Protein AF-A0A956YWQ5-F1 (afdb_monomer)

Mean predicted aligned error: 11.04 Å

Structure (mmCIF, N/CA/C/O backbone):
data_AF-A0A956YWQ5-F1
#
_entry.id   AF-A0A956YWQ5-F1
#
loop_
_atom_site.group_PDB
_atom_site.id
_atom_site.type_symbol
_atom_site.label_atom_id
_atom_site.label_alt_id
_atom_site.label_comp_id
_atom_site.label_asym_id
_atom_site.label_entity_id
_atom_site.label_seq_id
_atom_site.pdbx_PDB_ins_code
_atom_site.Cartn_x
_atom_site.Cartn_y
_atom_site.Cartn_z
_atom_site.occupancy
_atom_site.B_iso_or_equiv
_atom_site.auth_seq_id
_atom_site.auth_comp_id
_atom_site.auth_asym_id
_atom_site.auth_atom_id
_atom_site.pdbx_PDB_model_num
ATOM 1 N N . MET A 1 1 ? 32.400 -28.215 11.014 1.00 44.25 1 MET A N 1
ATOM 2 C CA . MET A 1 1 ? 31.908 -26.824 10.927 1.00 44.25 1 MET A CA 1
ATOM 3 C C . MET A 1 1 ? 31.119 -26.714 9.629 1.00 44.25 1 MET A C 1
ATOM 5 O O . MET A 1 1 ? 31.721 -26.645 8.569 1.00 44.25 1 MET A O 1
ATOM 9 N N . GLY A 1 2 ? 29.796 -26.897 9.689 1.00 48.25 2 GLY A N 1
ATOM 10 C CA . GLY A 1 2 ? 28.942 -26.909 8.497 1.00 48.25 2 GLY A CA 1
ATOM 11 C C . GLY A 1 2 ? 28.691 -25.486 8.015 1.00 48.25 2 GLY A C 1
ATOM 12 O O . GLY A 1 2 ? 28.253 -24.645 8.799 1.00 48.25 2 GLY A O 1
ATOM 13 N N . LEU A 1 3 ? 28.997 -25.212 6.749 1.00 51.84 3 LEU A N 1
ATOM 14 C CA . LEU A 1 3 ? 28.608 -23.970 6.091 1.00 51.84 3 LEU A CA 1
ATOM 15 C C . LEU A 1 3 ? 27.079 -23.898 6.119 1.00 51.84 3 LEU A C 1
ATOM 17 O O . LEU A 1 3 ? 26.409 -24.743 5.526 1.00 51.84 3 LEU A O 1
ATOM 21 N N . LYS A 1 4 ? 26.525 -22.918 6.841 1.00 53.78 4 LYS A N 1
ATOM 22 C CA . LYS A 1 4 ? 25.104 -22.583 6.746 1.00 53.78 4 LYS A CA 1
ATOM 23 C C . LYS A 1 4 ? 24.846 -22.179 5.297 1.00 53.78 4 LYS A C 1
ATOM 25 O O . LYS A 1 4 ? 25.278 -21.115 4.865 1.00 53.78 4 LYS A O 1
ATOM 30 N N . GLN A 1 5 ? 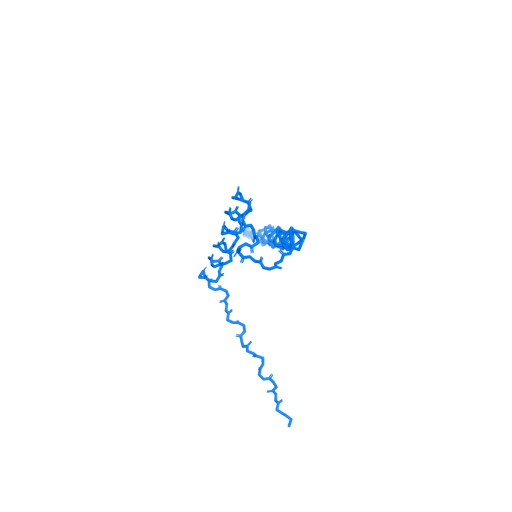24.201 -23.059 4.539 1.00 50.97 5 GLN A N 1
ATOM 31 C CA . GLN A 1 5 ? 23.656 -22.721 3.234 1.00 50.97 5 GLN A CA 1
ATOM 32 C C . GLN A 1 5 ? 22.568 -21.675 3.472 1.00 50.97 5 GLN A C 1
ATOM 34 O O . GLN A 1 5 ? 21.506 -21.982 4.009 1.00 50.97 5 GLN A O 1
ATOM 39 N N . PHE A 1 6 ? 22.862 -20.420 3.141 1.00 50.78 6 PHE A N 1
ATOM 40 C CA . P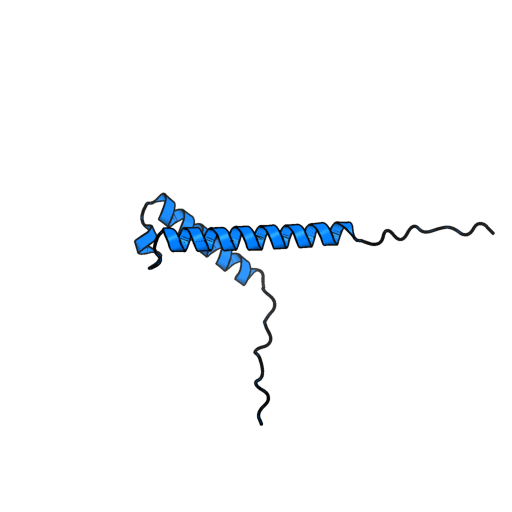HE A 1 6 ? 21.830 -19.402 3.024 1.00 50.78 6 PHE A CA 1
ATOM 41 C C . PHE A 1 6 ? 20.942 -19.803 1.841 1.00 50.78 6 PHE A C 1
ATOM 43 O O . PHE A 1 6 ? 21.490 -20.095 0.771 1.00 50.78 6 PHE A O 1
ATOM 50 N N . PRO A 1 7 ? 19.610 -19.880 2.004 1.00 54.38 7 PRO A N 1
ATOM 51 C CA . PRO A 1 7 ? 18.737 -20.170 0.879 1.00 54.38 7 PRO A CA 1
ATOM 52 C C . PRO A 1 7 ? 18.991 -19.114 -0.198 1.00 54.38 7 PRO A C 1
ATOM 54 O O . PRO A 1 7 ? 18.951 -17.914 0.078 1.00 54.38 7 PRO A O 1
ATOM 57 N N . GLN A 1 8 ? 19.318 -19.574 -1.406 1.00 57.81 8 GLN A N 1
ATOM 58 C CA . GLN A 1 8 ? 19.441 -18.730 -2.591 1.00 57.81 8 GLN A CA 1
ATOM 59 C C . GLN A 1 8 ? 18.155 -17.903 -2.687 1.00 57.81 8 GLN A C 1
ATOM 61 O O . GLN A 1 8 ? 17.069 -18.474 -2.800 1.00 57.81 8 GLN A O 1
ATOM 66 N N . GLN A 1 9 ? 18.257 -16.578 -2.561 1.00 61.84 9 GLN A N 1
ATOM 67 C CA . GLN A 1 9 ? 17.093 -15.711 -2.691 1.00 61.84 9 GLN A CA 1
ATOM 68 C C . GLN A 1 9 ? 16.602 -15.816 -4.133 1.00 61.84 9 GLN A C 1
ATOM 70 O O . GLN A 1 9 ? 17.241 -15.322 -5.059 1.00 61.84 9 GLN A O 1
ATOM 75 N N . GLN A 1 10 ? 15.503 -16.545 -4.320 1.00 61.38 10 GLN A N 1
ATOM 76 C CA . GLN A 1 10 ? 14.852 -16.690 -5.612 1.00 61.38 10 GLN A CA 1
ATOM 77 C C . GLN A 1 10 ? 14.498 -15.288 -6.131 1.00 61.38 10 GLN A C 1
ATOM 79 O O . GLN A 1 10 ? 14.006 -14.473 -5.340 1.00 61.38 10 GLN A O 1
ATOM 84 N N . PRO A 1 11 ? 14.759 -14.978 -7.415 1.00 70.19 11 PRO A N 1
ATOM 85 C CA . PRO A 1 11 ? 14.401 -13.681 -7.970 1.00 70.19 11 PRO A CA 1
ATOM 86 C C . PRO A 1 11 ? 12.911 -13.428 -7.740 1.00 70.19 11 PRO A C 1
ATOM 88 O O . PRO A 1 11 ? 12.094 -14.339 -7.894 1.00 70.19 11 PRO A O 1
ATOM 91 N N . TYR A 1 12 ? 12.565 -12.199 -7.351 1.00 71.50 12 TYR A N 1
ATOM 92 C CA . TYR A 1 12 ? 11.170 -11.779 -7.292 1.00 71.50 12 TYR A CA 1
ATOM 93 C C . TYR A 1 12 ? 10.565 -11.980 -8.684 1.00 71.50 12 TYR A C 1
ATOM 95 O O . TYR A 1 12 ? 10.974 -11.329 -9.643 1.00 71.50 12 TYR A O 1
ATOM 103 N N . CYS A 1 13 ? 9.642 -12.933 -8.805 1.00 79.12 13 CYS A N 1
ATOM 104 C CA . CYS A 1 13 ? 8.848 -13.110 -10.009 1.00 79.12 13 CYS A CA 1
ATOM 105 C C . CYS A 1 13 ? 7.620 -12.196 -9.952 1.00 79.12 13 CYS A C 1
ATOM 107 O O . CYS A 1 13 ? 7.194 -11.783 -8.873 1.00 79.12 13 CYS A O 1
ATOM 109 N N . GLU A 1 14 ? 7.042 -11.922 -11.119 1.00 81.06 14 GLU A N 1
ATOM 110 C CA . GLU A 1 14 ? 5.802 -11.157 -11.296 1.00 81.06 14 GLU A CA 1
ATOM 111 C C . GLU A 1 14 ? 4.721 -11.539 -10.272 1.00 81.06 14 GLU A C 1
ATOM 113 O O . GLU A 1 14 ? 4.149 -10.669 -9.624 1.00 81.06 14 GLU A O 1
ATOM 118 N N . THR A 1 15 ? 4.542 -12.839 -10.016 1.00 85.00 15 THR A N 1
ATOM 119 C CA . THR A 1 15 ? 3.586 -13.364 -9.030 1.00 85.00 15 THR A CA 1
ATOM 120 C C . THR A 1 15 ? 3.812 -12.830 -7.616 1.00 85.00 15 THR A C 1
ATOM 122 O O . THR A 1 15 ? 2.855 -12.513 -6.921 1.00 85.00 15 THR A O 1
ATOM 125 N N . ARG A 1 16 ? 5.068 -12.709 -7.166 1.00 85.44 16 ARG A N 1
ATOM 126 C CA . ARG A 1 16 ? 5.361 -12.232 -5.807 1.00 85.44 16 ARG A CA 1
ATOM 127 C C . ARG A 1 16 ? 5.080 -10.734 -5.663 1.00 85.44 16 ARG A C 1
ATOM 129 O O . ARG A 1 16 ? 4.675 -10.301 -4.591 1.00 85.44 16 ARG A O 1
ATOM 136 N N . LEU A 1 17 ? 5.304 -9.957 -6.721 1.00 89.19 17 LEU A N 1
ATOM 137 C CA . LEU A 1 17 ? 4.978 -8.530 -6.732 1.00 89.19 17 LEU A CA 1
ATOM 138 C C . LEU A 1 17 ? 3.463 -8.305 -6.812 1.00 89.19 17 LEU A C 1
ATOM 140 O O . LEU A 1 17 ? 2.958 -7.425 -6.124 1.00 89.19 17 LEU A O 1
ATOM 144 N N . ALA A 1 18 ? 2.748 -9.135 -7.577 1.00 89.69 18 ALA A N 1
ATOM 145 C CA . ALA A 1 18 ? 1.289 -9.115 -7.633 1.00 89.69 18 ALA A CA 1
ATOM 146 C C . ALA A 1 18 ? 0.670 -9.356 -6.248 1.00 89.69 18 ALA A C 1
ATOM 148 O O . ALA A 1 18 ? -0.136 -8.554 -5.804 1.00 89.69 18 ALA A O 1
ATOM 149 N N . TRP A 1 19 ? 1.147 -10.361 -5.504 1.00 91.81 19 TRP A N 1
ATOM 150 C CA . TRP A 1 19 ? 0.637 -10.643 -4.154 1.00 91.81 19 TRP A CA 1
ATOM 151 C C . TRP A 1 19 ? 0.789 -9.476 -3.175 1.00 91.81 19 TRP A C 1
ATOM 153 O O . TRP A 1 19 ? -0.065 -9.285 -2.315 1.00 91.81 19 TRP A O 1
ATOM 163 N N . LEU A 1 20 ? 1.874 -8.699 -3.274 1.00 91.25 20 LEU A N 1
ATOM 164 C CA . LEU A 1 20 ? 2.032 -7.503 -2.445 1.00 91.25 20 LEU A CA 1
ATOM 165 C C . LEU A 1 20 ? 0.990 -6.439 -2.807 1.00 91.25 20 LEU A C 1
ATOM 167 O O . LEU A 1 20 ? 0.446 -5.803 -1.911 1.00 91.25 20 LEU A O 1
ATOM 171 N N . LEU A 1 21 ? 0.730 -6.237 -4.101 1.00 94.00 21 LEU A N 1
ATOM 172 C CA . LEU A 1 21 ? -0.274 -5.277 -4.556 1.00 94.00 21 LEU A CA 1
ATOM 173 C C . LEU A 1 21 ? -1.679 -5.708 -4.134 1.00 94.00 21 LEU A C 1
ATOM 175 O O . LEU A 1 21 ? -2.401 -4.881 -3.589 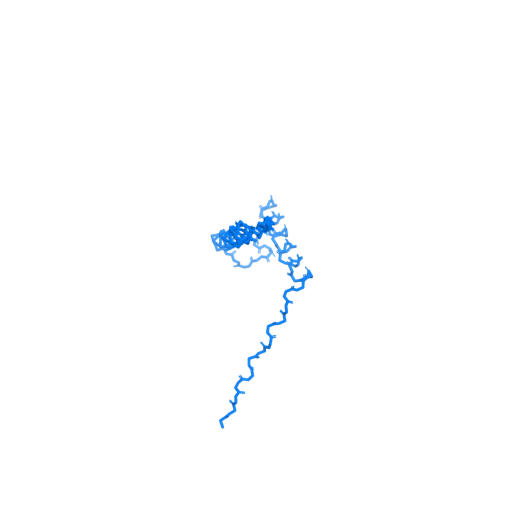1.00 94.00 21 LEU A O 1
ATOM 179 N N . ASP A 1 22 ? -2.014 -6.987 -4.298 1.00 95.44 22 ASP A N 1
ATOM 180 C CA . ASP A 1 22 ? -3.302 -7.548 -3.880 1.00 95.44 22 ASP A CA 1
ATOM 181 C C . ASP A 1 22 ? -3.516 -7.352 -2.368 1.00 95.44 22 ASP A C 1
ATOM 183 O O . ASP A 1 22 ? -4.559 -6.868 -1.943 1.00 95.44 22 ASP A O 1
ATOM 187 N N . ALA A 1 23 ? -2.493 -7.612 -1.546 1.00 93.81 23 ALA A N 1
ATOM 188 C CA . ALA A 1 23 ? -2.572 -7.390 -0.101 1.00 93.81 23 ALA A CA 1
ATOM 189 C C . ALA A 1 23 ? -2.784 -5.909 0.276 1.00 93.81 23 ALA A C 1
ATOM 191 O O . ALA A 1 23 ? -3.492 -5.606 1.237 1.00 93.81 23 ALA A O 1
ATOM 192 N N . VAL A 1 24 ? -2.168 -4.974 -0.456 1.00 96.00 24 VAL A N 1
ATOM 193 C CA . VAL A 1 24 ? -2.374 -3.530 -0.237 1.00 96.00 24 VAL A CA 1
ATOM 194 C C . VAL A 1 24 ? -3.771 -3.096 -0.696 1.00 96.00 24 VAL A C 1
ATOM 196 O O . VAL A 1 24 ? -4.369 -2.233 -0.053 1.00 96.00 24 VAL A O 1
ATOM 199 N N . ASP A 1 25 ? -4.305 -3.693 -1.762 1.00 97.00 25 ASP A N 1
ATOM 200 C CA . ASP A 1 25 ? -5.660 -3.424 -2.255 1.00 97.00 25 ASP A CA 1
ATOM 201 C C . ASP A 1 25 ? -6.737 -3.929 -1.280 1.00 97.00 25 ASP A C 1
ATOM 203 O O . ASP A 1 25 ? -7.651 -3.185 -0.923 1.00 97.00 25 ASP A O 1
ATOM 207 N N . GLU A 1 26 ? -6.577 -5.141 -0.741 1.00 96.19 26 GLU A N 1
ATOM 208 C CA . GLU A 1 26 ? -7.449 -5.675 0.316 1.00 96.19 26 GLU A CA 1
ATOM 209 C C . GLU A 1 26 ? -7.435 -4.784 1.565 1.00 96.19 26 GLU A C 1
ATOM 211 O O . GLU A 1 26 ? -8.485 -4.465 2.130 1.00 96.19 26 GLU A O 1
ATOM 216 N N . LEU A 1 27 ? -6.250 -4.315 1.968 1.00 96.38 27 LEU A N 1
ATOM 217 C CA . LEU A 1 27 ? -6.098 -3.385 3.084 1.00 96.38 27 LEU A CA 1
ATOM 218 C C . LEU A 1 27 ? -6.817 -2.056 2.822 1.00 96.38 27 LEU A C 1
ATOM 220 O O . LEU A 1 27 ? -7.472 -1.521 3.715 1.00 96.38 27 LEU A O 1
ATOM 224 N N . HIS A 1 28 ? -6.724 -1.532 1.600 1.00 96.50 28 HIS A N 1
ATOM 225 C CA . HIS A 1 28 ? -7.455 -0.338 1.187 1.00 96.50 28 HIS A CA 1
ATOM 226 C C . HIS A 1 28 ? -8.978 -0.545 1.254 1.00 96.50 28 HIS A C 1
ATOM 228 O O . HIS A 1 28 ? -9.687 0.345 1.737 1.00 96.50 28 HIS A O 1
ATOM 234 N N . GLY A 1 29 ? -9.475 -1.711 0.831 1.00 97.25 29 GLY A N 1
ATOM 235 C CA . GLY A 1 29 ? -10.880 -2.096 0.977 1.00 97.25 29 GLY A CA 1
ATOM 236 C C . GLY A 1 29 ? -11.327 -2.079 2.440 1.00 97.25 29 GLY A C 1
ATOM 237 O O . GLY A 1 29 ? -12.236 -1.331 2.796 1.00 97.25 29 GLY A O 1
ATOM 238 N N . ALA A 1 30 ? -10.612 -2.798 3.311 1.00 96.31 30 ALA A N 1
ATOM 239 C CA . ALA A 1 30 ? -10.945 -2.881 4.734 1.00 96.31 30 ALA A CA 1
ATOM 240 C C . ALA A 1 30 ? -10.915 -1.515 5.444 1.00 96.31 30 ALA A C 1
ATOM 242 O O . ALA A 1 30 ? -11.770 -1.230 6.281 1.00 96.31 30 ALA A O 1
ATOM 243 N N . VAL A 1 31 ? -9.971 -0.630 5.099 1.00 95.50 31 VAL A N 1
ATOM 244 C CA . VAL A 1 31 ? -9.948 0.749 5.623 1.00 95.50 31 VAL A CA 1
ATOM 245 C C . VAL A 1 31 ? -11.153 1.552 5.128 1.00 95.50 31 VAL A C 1
ATOM 247 O O . VAL A 1 31 ? -11.768 2.272 5.912 1.00 95.50 31 VAL A O 1
ATOM 250 N N . SER A 1 32 ? -11.504 1.429 3.846 1.00 96.69 32 SER A N 1
ATOM 251 C CA . SER A 1 32 ? -12.624 2.164 3.241 1.00 96.69 32 SER A CA 1
ATOM 252 C C . SER A 1 32 ? -13.975 1.764 3.835 1.00 96.69 32 SER A C 1
ATOM 254 O O . SER A 1 32 ? -14.866 2.603 3.965 1.00 96.69 32 SER A O 1
ATOM 256 N N . GLU A 1 33 ? -14.115 0.495 4.214 1.00 97.06 33 GLU A N 1
ATOM 257 C CA . GLU A 1 33 ? -15.327 -0.074 4.809 1.00 97.06 33 GLU A CA 1
ATOM 258 C C . GLU A 1 33 ? -15.366 0.074 6.341 1.00 97.06 33 GLU A C 1
ATOM 260 O O . GLU A 1 33 ? -16.413 -0.121 6.954 1.00 97.06 33 GLU A O 1
ATOM 265 N N . GLY A 1 34 ? -14.259 0.492 6.968 1.00 95.38 34 GLY A N 1
ATOM 266 C CA . GLY A 1 34 ? -14.148 0.606 8.425 1.00 95.38 34 GLY A CA 1
ATOM 267 C C . GLY A 1 34 ? -13.996 -0.743 9.136 1.00 95.38 34 GLY A C 1
ATOM 268 O O . GLY A 1 3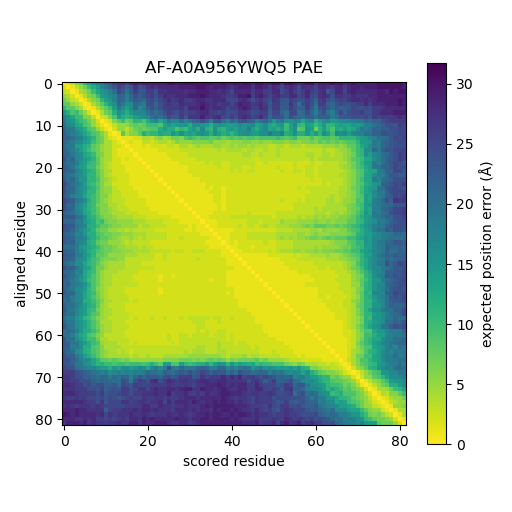4 ? -14.262 -0.837 10.329 1.00 95.38 34 GLY A O 1
ATOM 269 N N . GLU A 1 35 ? -13.552 -1.775 8.417 1.00 96.06 35 GLU A N 1
ATOM 270 C CA . GLU A 1 35 ? -13.453 -3.164 8.877 1.00 96.06 35 GLU A CA 1
ATOM 271 C C . GLU A 1 35 ? -11.994 -3.635 9.019 1.00 96.06 35 GLU A C 1
ATOM 273 O O . GLU A 1 35 ? -11.699 -4.826 8.931 1.00 96.06 35 GLU A O 1
ATOM 278 N N . LEU A 1 36 ? -11.051 -2.716 9.247 1.00 95.19 36 LEU A N 1
ATOM 279 C CA . LEU A 1 36 ? -9.612 -3.018 9.317 1.00 95.19 36 LEU A CA 1
ATOM 280 C C . LEU A 1 36 ? -9.270 -4.152 10.304 1.00 95.19 36 LEU A C 1
ATOM 282 O O . LEU A 1 36 ? -8.438 -5.012 10.018 1.00 95.19 36 LEU A O 1
ATOM 286 N N . GLU A 1 37 ? -9.962 -4.179 11.439 1.00 94.88 37 GLU A N 1
ATOM 287 C CA . GLU A 1 37 ? -9.844 -5.186 12.501 1.00 94.88 37 GLU A CA 1
ATOM 288 C C . GLU A 1 37 ? -10.281 -6.602 12.092 1.00 94.88 37 GLU A C 1
ATOM 290 O O . GLU A 1 37 ? -9.922 -7.575 12.755 1.00 94.88 37 GLU A O 1
ATOM 295 N N . THR A 1 38 ? -11.032 -6.742 10.995 1.00 93.69 38 THR A N 1
ATOM 296 C CA . THR A 1 38 ? -11.413 -8.050 10.437 1.00 93.69 38 THR A CA 1
ATOM 297 C C . THR A 1 38 ? -10.309 -8.650 9.565 1.00 93.69 38 THR A C 1
ATOM 299 O O . THR A 1 38 ? -10.209 -9.873 9.452 1.00 93.69 38 THR A O 1
ATOM 302 N N . LEU A 1 39 ? -9.460 -7.799 8.980 1.00 95.75 39 LEU A N 1
ATOM 303 C CA . LEU A 1 39 ? -8.402 -8.194 8.054 1.00 95.75 39 LEU A CA 1
ATOM 304 C C . LEU A 1 39 ? -7.064 -8.430 8.767 1.00 95.75 39 LEU A C 1
ATOM 306 O O . LEU A 1 39 ? -6.282 -9.292 8.366 1.00 95.75 39 LEU A O 1
ATOM 310 N N . THR A 1 40 ? -6.772 -7.663 9.819 1.00 94.44 40 THR A N 1
ATOM 311 C CA . THR A 1 40 ? -5.481 -7.718 10.511 1.00 94.44 40 THR A CA 1
ATOM 312 C C . THR A 1 40 ? -5.606 -7.448 12.006 1.00 94.44 40 THR A C 1
ATOM 314 O O . THR A 1 40 ? -6.472 -6.711 12.461 1.00 94.44 40 THR A O 1
ATOM 317 N N . ASN A 1 41 ? -4.678 -8.017 12.777 1.00 95.44 41 ASN A N 1
ATOM 318 C CA . ASN A 1 41 ? -4.551 -7.769 14.216 1.00 95.44 41 ASN A CA 1
ATOM 319 C C . ASN A 1 41 ? -3.683 -6.539 14.541 1.00 95.44 41 ASN A C 1
ATOM 321 O O . ASN A 1 41 ? -3.391 -6.290 15.711 1.00 95.44 41 ASN A O 1
ATOM 325 N N . LEU A 1 42 ? -3.203 -5.818 13.525 1.00 95.50 42 LEU A N 1
ATOM 326 C CA . LEU A 1 42 ? -2.424 -4.596 13.706 1.00 95.50 42 LEU A CA 1
ATOM 327 C C . LEU A 1 42 ? -3.338 -3.429 14.077 1.00 95.50 42 LEU A C 1
ATOM 329 O O . LEU A 1 42 ? -4.431 -3.282 13.535 1.00 95.50 42 LEU A O 1
ATOM 333 N N . SER A 1 43 ? -2.858 -2.556 14.958 1.00 94.81 43 SER A N 1
ATOM 334 C CA . SER A 1 43 ? -3.508 -1.270 15.194 1.00 94.81 43 SER A CA 1
ATOM 335 C C . SER A 1 43 ? -3.431 -0.382 13.950 1.00 94.81 43 SER A C 1
ATOM 337 O O . SER A 1 43 ? -2.497 -0.474 13.151 1.00 94.81 43 SER A O 1
ATOM 339 N N . GLU A 1 44 ? -4.371 0.553 13.815 1.00 95.19 44 GLU A N 1
ATOM 340 C CA . GLU A 1 44 ? -4.378 1.521 12.711 1.00 95.19 44 GLU A CA 1
ATOM 341 C C . GLU A 1 44 ? -3.043 2.282 12.602 1.00 95.19 44 GLU A C 1
ATOM 343 O O . GLU A 1 44 ? -2.518 2.496 11.510 1.00 95.19 44 GLU A O 1
ATOM 348 N N . PHE A 1 45 ? -2.426 2.619 13.739 1.00 96.75 45 PHE A N 1
ATOM 349 C CA . PHE A 1 45 ? -1.113 3.261 13.780 1.00 96.75 45 PHE A CA 1
ATOM 350 C C . PHE A 1 45 ? 0.005 2.390 13.182 1.00 96.75 45 PHE A C 1
ATOM 352 O O . PHE A 1 45 ? 0.872 2.900 12.465 1.00 96.75 45 PHE A O 1
ATOM 359 N N . GLU A 1 46 ? 0.002 1.087 13.469 1.00 97.00 46 GLU A N 1
ATOM 360 C CA . GLU A 1 46 ? 0.978 0.140 12.920 1.00 97.00 46 GLU A CA 1
ATOM 361 C C . GLU A 1 46 ? 0.784 -0.030 11.414 1.00 97.00 46 GLU A C 1
ATOM 363 O O . GLU A 1 46 ? 1.760 0.003 10.666 1.00 97.00 46 GLU A O 1
ATOM 368 N N . VAL A 1 47 ? -0.469 -0.115 10.961 1.00 96.19 47 VAL A N 1
ATOM 369 C CA . VAL A 1 47 ? -0.812 -0.177 9.535 1.00 96.19 47 VAL A CA 1
ATOM 370 C C . VAL A 1 47 ? -0.345 1.084 8.802 1.00 96.19 47 VAL A C 1
ATOM 372 O O . VAL A 1 47 ? 0.316 0.987 7.768 1.00 96.19 47 VAL A O 1
ATOM 375 N N . ILE A 1 48 ? -0.611 2.272 9.353 1.00 97.31 48 ILE A N 1
ATOM 376 C CA . ILE A 1 48 ? -0.151 3.549 8.785 1.00 97.31 48 ILE A CA 1
ATOM 377 C C . ILE A 1 48 ? 1.378 3.598 8.709 1.00 97.31 48 ILE A C 1
ATOM 379 O O . ILE A 1 48 ? 1.936 4.042 7.703 1.00 97.31 48 ILE A O 1
ATOM 383 N N . SER A 1 49 ? 2.062 3.172 9.771 1.00 97.69 49 SER A N 1
ATOM 384 C CA . SER A 1 49 ? 3.527 3.174 9.822 1.00 97.69 49 SER A CA 1
ATOM 385 C C . SER A 1 49 ? 4.114 2.240 8.767 1.00 97.69 49 SER A C 1
ATOM 387 O O . SER A 1 49 ? 4.987 2.653 8.006 1.00 97.69 49 SER A O 1
ATOM 389 N N . TRP A 1 50 ? 3.564 1.033 8.643 1.00 96.19 50 TRP A N 1
ATOM 390 C CA . TRP A 1 50 ? 3.970 0.066 7.629 1.00 96.19 50 TRP A CA 1
ATOM 391 C C . TRP A 1 50 ? 3.725 0.576 6.199 1.00 96.19 50 TRP A C 1
ATOM 393 O O . TRP A 1 50 ? 4.624 0.519 5.362 1.00 96.19 50 TRP A O 1
ATOM 403 N N . LEU A 1 51 ? 2.557 1.166 5.915 1.00 96.88 51 LEU A N 1
ATOM 404 C CA . LEU A 1 51 ? 2.264 1.750 4.599 1.00 96.88 51 LEU A CA 1
ATOM 405 C C . LEU A 1 51 ? 3.233 2.881 4.233 1.00 96.88 51 LEU A C 1
ATOM 407 O O . LEU A 1 51 ? 3.663 2.986 3.084 1.00 96.88 51 LEU A O 1
ATOM 411 N N . ARG A 1 52 ? 3.616 3.720 5.203 1.00 98.12 52 ARG A N 1
ATOM 412 C CA . ARG A 1 52 ? 4.621 4.773 4.987 1.00 98.12 52 ARG A CA 1
ATOM 413 C C . ARG A 1 52 ? 5.986 4.198 4.631 1.00 98.12 52 ARG A C 1
ATOM 415 O O . ARG A 1 52 ? 6.645 4.746 3.752 1.00 98.12 52 ARG A O 1
ATOM 422 N N . GLU A 1 53 ? 6.395 3.109 5.275 1.00 97.81 53 GLU A N 1
ATOM 423 C CA . GLU A 1 53 ? 7.638 2.414 4.932 1.00 97.81 53 GLU A CA 1
ATOM 424 C C . GLU A 1 53 ? 7.587 1.850 3.509 1.00 97.81 53 GLU A C 1
ATOM 426 O O . GLU A 1 53 ? 8.523 2.066 2.742 1.00 97.81 53 GLU A O 1
ATOM 431 N N . VAL A 1 54 ? 6.481 1.208 3.116 1.00 95.69 54 VAL A N 1
ATOM 432 C CA . VAL A 1 54 ? 6.291 0.698 1.747 1.00 95.69 54 VAL A CA 1
ATOM 433 C C . VAL A 1 54 ? 6.401 1.825 0.719 1.00 95.69 54 VAL A C 1
ATOM 435 O O . VAL A 1 54 ? 7.135 1.693 -0.262 1.00 95.69 54 VAL A O 1
ATOM 438 N N . ILE A 1 55 ? 5.718 2.951 0.956 1.00 97.06 55 ILE A N 1
ATOM 439 C CA . ILE A 1 55 ? 5.780 4.132 0.082 1.00 97.06 55 ILE A CA 1
ATOM 440 C C . ILE A 1 55 ? 7.216 4.642 -0.026 1.00 97.06 55 ILE A C 1
ATOM 442 O O . ILE A 1 55 ? 7.695 4.881 -1.133 1.00 97.06 55 ILE A O 1
ATOM 446 N N . TRP A 1 56 ? 7.907 4.785 1.106 1.00 97.81 56 TRP A N 1
ATOM 447 C CA . TRP A 1 56 ? 9.277 5.281 1.130 1.00 97.81 56 TRP A CA 1
ATOM 448 C C . TRP A 1 56 ? 10.227 4.363 0.349 1.00 97.81 56 TRP A C 1
ATOM 450 O O . TRP A 1 56 ? 10.949 4.837 -0.526 1.00 97.81 56 TRP A O 1
ATOM 460 N N . VAL A 1 57 ? 10.176 3.046 0.585 1.00 96.50 57 VAL A N 1
ATOM 461 C CA . VAL A 1 57 ? 11.017 2.070 -0.132 1.00 96.50 57 VAL A CA 1
ATOM 462 C C . VAL A 1 57 ? 10.727 2.093 -1.633 1.00 96.50 57 VAL A C 1
ATOM 464 O O . VAL A 1 57 ? 11.660 2.059 -2.439 1.00 96.50 57 VAL A O 1
ATOM 467 N N . ALA A 1 58 ? 9.455 2.171 -2.032 1.00 96.19 58 ALA A N 1
ATOM 468 C CA . ALA A 1 58 ? 9.073 2.240 -3.439 1.00 96.19 58 ALA A CA 1
ATOM 469 C C . ALA A 1 58 ? 9.597 3.520 -4.111 1.00 96.19 58 ALA A C 1
ATOM 471 O O . ALA A 1 58 ? 10.163 3.453 -5.203 1.00 96.19 58 ALA A O 1
ATOM 472 N N . GLN A 1 59 ? 9.458 4.672 -3.450 1.00 97.69 59 GLN A N 1
ATOM 473 C CA . GLN A 1 59 ? 9.953 5.960 -3.944 1.00 97.69 59 GLN A CA 1
ATOM 474 C C . GLN A 1 59 ? 11.476 5.980 -4.088 1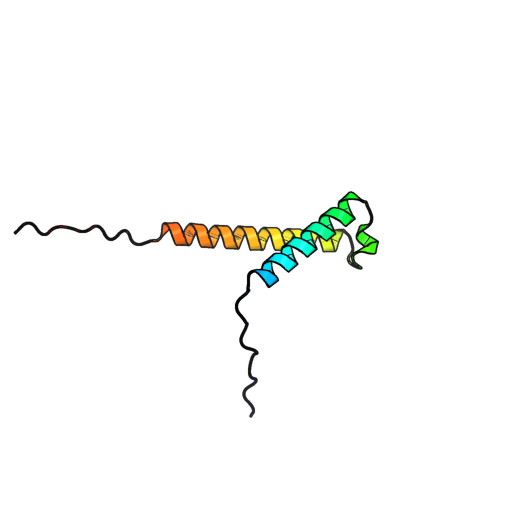.00 97.69 59 GLN A C 1
ATOM 476 O O . GLN A 1 59 ? 11.982 6.418 -5.124 1.00 97.69 59 GLN A O 1
ATOM 481 N N . GLU A 1 60 ? 12.205 5.481 -3.090 1.00 97.94 60 GLU A N 1
ATOM 482 C CA . GLU A 1 60 ? 13.667 5.411 -3.140 1.00 97.94 60 GLU A CA 1
ATOM 483 C C . GLU A 1 60 ? 14.127 4.472 -4.261 1.00 97.94 60 GLU A C 1
ATOM 485 O O . GLU A 1 60 ? 14.973 4.831 -5.077 1.00 97.94 60 GLU A O 1
ATOM 490 N N . T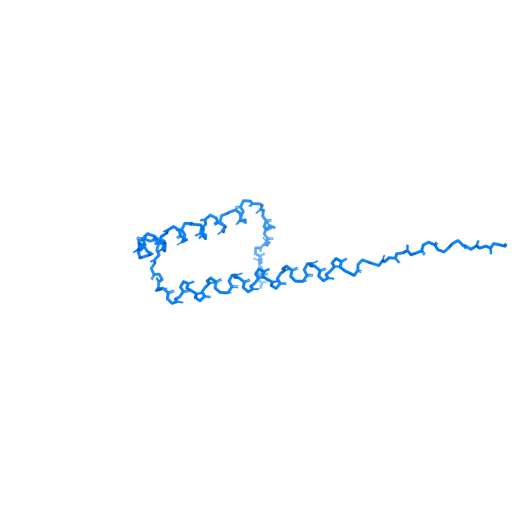HR A 1 61 ? 13.484 3.307 -4.388 1.00 95.19 61 THR A N 1
ATOM 491 C CA . THR A 1 61 ? 13.784 2.341 -5.455 1.00 95.19 61 THR A CA 1
ATOM 492 C C . THR A 1 61 ? 13.576 2.951 -6.844 1.00 95.19 61 THR A C 1
ATOM 494 O O . THR A 1 61 ? 14.431 2.805 -7.720 1.00 95.19 61 THR A O 1
ATOM 497 N N . LEU A 1 62 ? 12.462 3.660 -7.059 1.00 96.44 62 LEU A N 1
ATOM 498 C CA . LEU A 1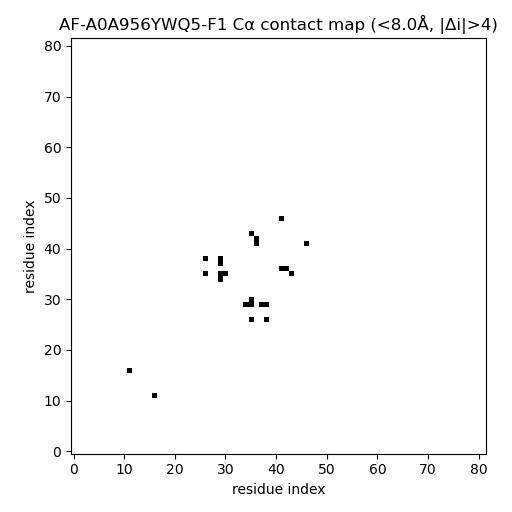 62 ? 12.190 4.360 -8.318 1.00 96.44 62 LEU A CA 1
ATOM 499 C C . LEU A 1 62 ? 13.245 5.431 -8.599 1.00 96.44 62 LEU A C 1
ATOM 501 O O . LEU A 1 62 ? 13.811 5.459 -9.693 1.00 96.44 62 LEU A O 1
ATOM 505 N N . THR A 1 63 ? 13.555 6.250 -7.594 1.00 96.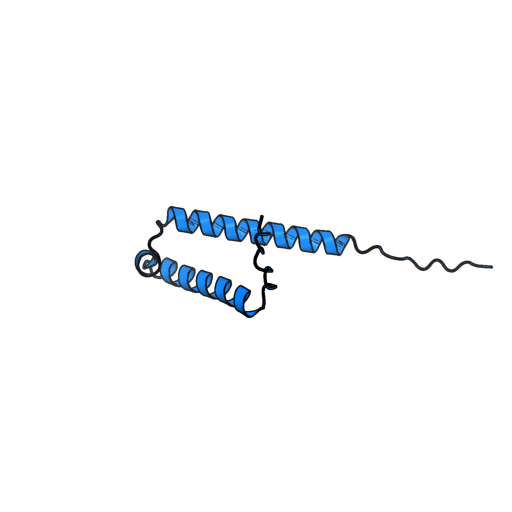00 63 THR A N 1
ATOM 506 C CA . THR A 1 63 ? 14.572 7.303 -7.679 1.00 96.00 63 THR A CA 1
ATOM 507 C C . THR A 1 63 ? 15.923 6.722 -8.093 1.00 96.00 63 THR A C 1
ATOM 509 O O . THR A 1 63 ? 16.545 7.209 -9.039 1.00 96.00 63 THR A O 1
ATOM 512 N N . GLU A 1 64 ? 16.363 5.633 -7.462 1.00 94.31 64 GLU A N 1
ATOM 513 C CA . GLU A 1 64 ? 17.605 4.953 -7.828 1.00 94.31 64 GLU A CA 1
ATOM 514 C C . GLU A 1 64 ? 17.578 4.398 -9.260 1.00 94.31 64 GLU A C 1
ATOM 516 O O . GLU A 1 64 ? 18.567 4.501 -9.991 1.00 94.31 64 GLU A O 1
ATOM 521 N N . MET A 1 65 ? 16.463 3.796 -9.687 1.00 92.31 65 MET A N 1
ATOM 522 C CA . MET A 1 65 ? 16.322 3.259 -11.044 1.00 92.31 65 MET A CA 1
ATOM 523 C C . MET A 1 65 ? 16.378 4.363 -12.105 1.00 92.31 65 MET A C 1
ATOM 525 O O . MET A 1 65 ? 17.016 4.193 -13.147 1.00 92.31 65 MET A O 1
ATOM 529 N N . GLU A 1 66 ? 15.730 5.496 -11.851 1.00 93.38 66 GLU A N 1
ATOM 530 C CA . GLU A 1 66 ? 15.729 6.660 -12.738 1.00 93.38 66 GLU A CA 1
ATOM 531 C C . GLU A 1 66 ? 17.104 7.322 -12.804 1.00 93.38 66 GLU A C 1
ATOM 533 O O . GLU A 1 66 ? 17.609 7.595 -13.898 1.00 93.38 66 GLU A O 1
ATOM 538 N N . GLN A 1 67 ? 17.763 7.496 -11.657 1.00 91.00 67 GLN A N 1
ATOM 539 C CA . GLN A 1 67 ? 19.128 8.009 -11.602 1.00 91.00 67 GLN A CA 1
ATOM 540 C C . GLN A 1 67 ? 20.085 7.121 -12.402 1.00 91.00 67 GLN A C 1
ATOM 542 O O . GLN A 1 67 ? 20.890 7.642 -13.173 1.00 91.00 67 GLN A O 1
ATOM 547 N N . ARG A 1 68 ? 19.975 5.789 -12.314 1.00 82.94 68 ARG A N 1
ATOM 548 C CA . ARG A 1 68 ? 20.807 4.863 -13.109 1.00 82.94 68 ARG A CA 1
ATOM 549 C C . ARG A 1 68 ? 20.588 5.015 -14.617 1.00 82.94 68 ARG A C 1
ATOM 551 O O . ARG A 1 68 ? 21.565 4.990 -15.362 1.00 82.94 68 ARG A O 1
ATOM 558 N N . LYS A 1 69 ? 19.349 5.232 -15.078 1.00 69.56 69 LYS A N 1
ATOM 559 C CA . LYS A 1 69 ? 19.050 5.481 -16.505 1.00 69.56 69 LYS A CA 1
ATOM 560 C C . LYS A 1 69 ? 19.701 6.768 -17.028 1.00 69.56 69 LYS A C 1
ATOM 562 O O . LYS A 1 69 ? 20.097 6.823 -18.187 1.00 69.56 69 LYS A O 1
ATOM 567 N N . GLY A 1 70 ? 19.864 7.783 -16.177 1.00 60.22 70 GLY A N 1
ATOM 568 C CA . GLY A 1 70 ? 20.566 9.025 -16.523 1.00 60.22 70 GLY A CA 1
ATOM 569 C C . GLY A 1 70 ? 22.082 8.879 -16.729 1.00 60.22 70 GLY A C 1
ATOM 570 O O . GLY A 1 70 ? 22.701 9.786 -17.281 1.00 60.22 70 GLY A O 1
ATOM 571 N N . HIS A 1 71 ? 22.678 7.752 -16.321 1.00 55.31 71 HIS A N 1
ATOM 572 C CA . HIS A 1 71 ? 24.122 7.493 -16.377 1.00 55.31 71 HIS A CA 1
ATOM 573 C C . HIS A 1 71 ? 24.544 6.544 -17.510 1.00 55.31 71 HIS A C 1
ATOM 575 O O . HIS A 1 71 ? 25.682 6.075 -17.501 1.00 55.31 71 HIS A O 1
ATOM 581 N N . GLU A 1 72 ? 23.685 6.251 -18.496 1.00 57.38 72 GLU A N 1
ATOM 582 C CA . GLU A 1 72 ? 24.141 5.532 -19.691 1.00 57.38 72 GLU A CA 1
ATOM 583 C C . GLU A 1 72 ? 25.276 6.328 -20.364 1.00 57.38 72 GLU A C 1
ATOM 585 O O . GLU A 1 72 ? 25.057 7.466 -20.799 1.00 57.38 72 GLU A O 1
ATOM 590 N N . PRO A 1 73 ? 26.504 5.779 -20.456 1.00 59.75 73 PRO A N 1
ATOM 591 C CA . PRO A 1 73 ? 27.593 6.470 -21.117 1.00 59.75 73 PRO A CA 1
ATOM 592 C C . PRO A 1 73 ? 27.229 6.633 -22.592 1.00 59.75 73 PRO A C 1
ATOM 594 O O . PRO A 1 73 ? 27.239 5.677 -23.367 1.00 59.75 73 PRO A O 1
ATOM 597 N N . ARG A 1 74 ? 26.904 7.866 -22.994 1.00 60.03 74 ARG A N 1
ATOM 598 C CA . ARG A 1 74 ? 26.739 8.224 -24.403 1.00 60.03 74 ARG A CA 1
ATOM 599 C C . ARG A 1 74 ? 28.090 8.080 -25.095 1.00 60.03 74 ARG A C 1
ATOM 601 O O . ARG A 1 74 ? 28.928 8.978 -25.050 1.00 60.03 74 ARG A O 1
ATOM 608 N N . LEU A 1 75 ? 28.305 6.936 -25.736 1.00 72.88 75 LEU A N 1
ATOM 609 C CA . LEU A 1 75 ? 29.433 6.729 -26.633 1.00 72.88 75 LEU A CA 1
ATOM 610 C C . LEU A 1 75 ? 29.203 7.567 -27.894 1.00 72.88 75 LEU A C 1
ATOM 612 O O . LEU A 1 75 ? 28.461 7.182 -28.795 1.00 72.88 75 LEU A O 1
ATOM 616 N N . THR A 1 76 ? 29.832 8.738 -27.956 1.00 73.69 76 THR A N 1
ATOM 617 C CA . THR A 1 76 ? 29.852 9.546 -29.176 1.00 73.69 76 THR A CA 1
ATOM 618 C C . THR A 1 76 ? 30.883 8.956 -30.133 1.00 73.69 76 THR A C 1
ATOM 620 O O . THR A 1 76 ? 32.082 8.970 -29.854 1.00 73.69 76 THR A O 1
ATOM 623 N N . LEU A 1 77 ? 30.427 8.437 -31.275 1.00 75.75 77 LEU A N 1
ATOM 624 C CA . LEU A 1 77 ? 31.312 7.957 -32.333 1.00 75.75 77 LEU A CA 1
ATOM 625 C C . LEU A 1 77 ? 32.048 9.151 -32.963 1.00 75.75 77 LEU A C 1
ATOM 627 O O . LEU A 1 77 ? 31.497 9.860 -33.805 1.00 75.75 77 LEU A O 1
ATOM 631 N N . VAL A 1 78 ? 33.305 9.373 -32.581 1.00 78.00 78 VAL A N 1
ATOM 632 C CA . VAL A 1 78 ? 34.171 10.349 -33.253 1.00 78.00 78 VAL A CA 1
ATOM 633 C C . VAL A 1 78 ? 34.763 9.684 -34.494 1.00 78.00 78 VAL A C 1
ATOM 635 O O . VAL A 1 78 ? 35.604 8.791 -34.390 1.00 78.00 78 VAL A O 1
ATOM 638 N N . ARG A 1 79 ? 34.331 10.100 -35.692 1.00 72.38 79 ARG A N 1
ATOM 639 C CA . ARG A 1 79 ? 35.031 9.720 -36.927 1.00 72.38 7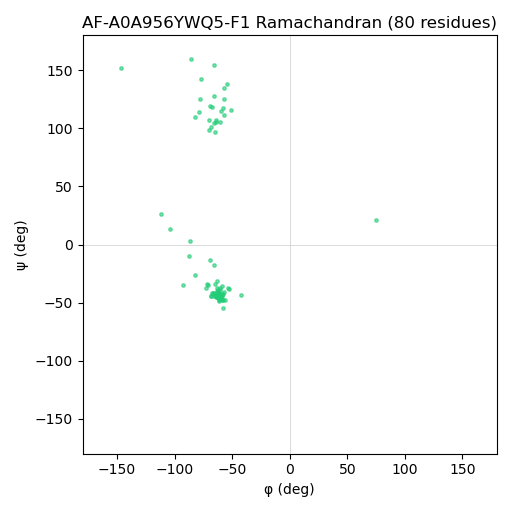9 ARG A CA 1
ATOM 640 C C . ARG A 1 79 ? 36.382 10.432 -36.954 1.00 72.38 79 ARG A C 1
ATOM 642 O O . ARG A 1 79 ? 36.435 11.657 -36.969 1.00 72.38 79 ARG A O 1
ATOM 649 N N . LYS A 1 80 ? 37.469 9.659 -36.974 1.00 68.06 80 LYS A N 1
ATOM 650 C CA . LYS A 1 80 ? 38.815 10.172 -37.239 1.00 68.06 80 LYS A CA 1
ATOM 651 C C . LYS A 1 80 ? 38.885 10.566 -38.715 1.00 68.06 80 LYS A C 1
ATOM 653 O O . LYS A 1 80 ? 38.910 9.689 -39.575 1.00 68.06 80 LYS A O 1
ATOM 658 N N . SER A 1 81 ? 38.893 11.862 -39.001 1.00 64.81 81 SER A N 1
ATOM 659 C CA . SER A 1 81 ? 39.276 12.363 -40.321 1.00 64.81 81 SER A CA 1
ATOM 660 C C . SER A 1 81 ? 40.769 12.091 -40.512 1.00 64.81 81 SER A C 1
ATOM 662 O O . SER A 1 81 ? 41.581 12.524 -39.690 1.00 64.81 81 SER A O 1
ATOM 664 N N . SER A 1 82 ? 41.094 11.282 -41.521 1.00 61.84 82 SER A N 1
ATOM 665 C CA . SER A 1 82 ? 42.459 11.049 -42.009 1.00 61.84 82 SER A CA 1
ATOM 666 C C . SER A 1 82 ? 42.972 12.227 -42.818 1.00 61.84 82 SER A C 1
ATOM 668 O O . SER A 1 82 ? 42.136 12.890 -43.472 1.00 61.84 82 SER A O 1
#

pLDDT: mean 84.0, std 16.34, range [44.25, 98.12]

Secondary structure (DSSP, 8-state):
-------------HHHHHHHHHHHHHHHHHHHHT-HHHH-SS-HHHHHHHHHHHHHHHHHHHHHHHHHHTT-----------

Solvent-accessible surface area (backbone atoms only — not comparable to full-atom values): 5250 Å² total; per-residue (Å²): 136,80,81,81,78,71,79,79,79,71,77,87,46,72,68,60,56,48,53,55,52,52,54,52,49,53,50,52,50,26,57,75,71,72,42,45,75,80,80,38,94,64,52,71,68,55,51,54,52,51,52,51,51,52,51,49,54,51,52,52,52,49,50,55,56,53,56,54,66,74,62,65,81,82,80,76,85,77,80,80,82,128

Radius of gyration: 22.11 Å; Cα contacts (8 Å, |Δi|>4): 12; chains: 1; bounding box: 58×39×57 Å

Sequence (82 aa):
MGLKQFPQQQPYCETRLAWLLDAVDELHGAVSEGELETLTNLSEFEVISWLREVIWVAQETLTEMEQRKGHEPRLTLVRKSS

Foldseek 3Di:
DDDPPDPDPDPDDPVNVVVVVVLVVVCVVCVVVVNNVVSDPDDPVRVVVVVVVVVVVVVVVVVVVVVVVVPPPPPDDDDDDD